Protein AF-A0A914GV43-F1 (afdb_monomer)

Organism: Globodera rostochiensis (NCBI:txid31243)

Nearest PDB structures (foldseek):
  2vkp-assembly1_A-2  TM=9.303E-01  e=1.432E-04  Homo sapiens
  2vkp-assembly1_B-2  TM=7.469E-01  e=1.626E-05  Homo sapiens
  5nlb-assembly1_A-2  TM=6.636E-01  e=3.586E-05  Homo sapiens
  8voj-assembly1_B  TM=6.246E-01  e=1.872E-03  Homo sapiens
  7mk2-assembly1_B  TM=6.500E-01  e=4.411E-03  Arabidopsis thaliana

pLDDT: mean 74.14, std 17.01, range [36.56, 91.56]

Radius of gyration: 15.66 Å; Cα contacts (8 Å, |Δi|>4): 123; chains: 1; bounding box: 35×29×48 Å

Solvent-accessible surface area (backbone atoms only — not comparable to full-atom values): 6596 Å² total; per-residue (Å²): 132,72,52,94,84,38,73,52,32,53,45,40,48,36,62,77,66,36,67,83,44,78,42,39,34,34,22,19,51,89,91,60,58,45,82,43,57,37,47,59,72,60,45,33,75,69,33,69,69,43,32,71,73,53,60,87,57,88,81,65,78,55,94,75,66,74,87,70,58,48,76,38,51,92,41,56,54,69,58,51,55,24,51,52,40,29,72,53,54,68,41,58,73,69,67,48,95,60,92,74,97,76,74,95,72,89,123

Foldseek 3Di:
DDDCPDPLNVLVVCQVVLPPFPAWAFEEADPPTDIGGDHLVLVVVQDPVSCVVCPPPPPVPPPPPDRDHHYHHPDDPQCVSCVRSCSRRVCCVSVDPDDDPDDPPPD

Sequence (107 aa):
MPKPNSSVGRIKHLLDTGNGADVYFLVGGGDEKELLPAHKTILMAASDVFEAMFPFDAQNADLSEEIKPVEVPDVEVGAFKAMLSFIYVDDVQRAERGQCNRCALCR

Structure (mmCIF, N/CA/C/O backbone):
data_AF-A0A914GV43-F1
#
_entry.id   AF-A0A914GV43-F1
#
loop_
_atom_site.group_PDB
_atom_site.id
_atom_site.type_symbol
_atom_site.label_atom_id
_atom_site.label_alt_id
_atom_site.label_comp_id
_atom_site.label_asym_id
_atom_site.label_entity_id
_atom_site.label_seq_id
_atom_site.pdbx_PDB_ins_code
_atom_site.Cartn_x
_atom_site.Cartn_y
_atom_site.Cartn_z
_atom_site.occupancy
_atom_site.B_iso_or_equiv
_atom_site.auth_seq_id
_atom_site.auth_comp_id
_atom_site.auth_asym_id
_atom_site.auth_atom_id
_atom_site.pdbx_PDB_model_num
ATOM 1 N N . MET A 1 1 ? -4.471 -9.984 -18.109 1.00 51.47 1 MET A N 1
ATOM 2 C CA . MET A 1 1 ? -4.243 -10.854 -16.931 1.00 51.47 1 MET A CA 1
ATOM 3 C C . MET A 1 1 ? -2.759 -11.197 -16.878 1.00 51.47 1 MET A C 1
ATOM 5 O O . MET A 1 1 ? -2.260 -11.709 -17.879 1.00 51.47 1 MET A O 1
ATOM 9 N N . PRO A 1 2 ? -2.033 -10.858 -15.799 1.00 53.00 2 PRO A N 1
ATOM 10 C CA . PRO A 1 2 ? -0.614 -11.188 -15.678 1.00 53.00 2 PRO A CA 1
ATOM 11 C C . PRO A 1 2 ? -0.421 -12.710 -15.645 1.00 53.00 2 PRO A C 1
ATOM 13 O O . PRO A 1 2 ? -1.232 -13.438 -15.074 1.00 53.00 2 PRO A O 1
ATOM 16 N N . LYS A 1 3 ? 0.630 -13.195 -16.312 1.00 55.91 3 LYS A N 1
ATOM 17 C CA . LYS A 1 3 ? 0.954 -14.627 -16.370 1.00 55.91 3 LYS A CA 1
ATOM 18 C C . LYS A 1 3 ? 1.362 -15.118 -14.971 1.00 55.91 3 LYS A C 1
ATOM 20 O O . LYS A 1 3 ? 2.086 -14.395 -14.288 1.00 55.91 3 LYS A O 1
ATOM 25 N N . PRO A 1 4 ? 0.975 -16.341 -14.562 1.00 56.59 4 PRO A N 1
ATOM 26 C CA . PRO A 1 4 ? 1.182 -16.857 -13.201 1.00 56.59 4 PRO A CA 1
ATOM 27 C C . PRO A 1 4 ? 2.659 -16.977 -12.774 1.00 56.59 4 PRO A C 1
ATOM 29 O O . PRO A 1 4 ? 2.948 -17.232 -11.612 1.00 56.59 4 PRO A O 1
ATOM 32 N N . ASN A 1 5 ? 3.603 -16.772 -13.694 1.00 62.72 5 ASN A N 1
ATOM 33 C CA . ASN A 1 5 ? 5.044 -16.868 -13.484 1.00 62.72 5 ASN A CA 1
ATOM 34 C C . ASN A 1 5 ? 5.831 -15.60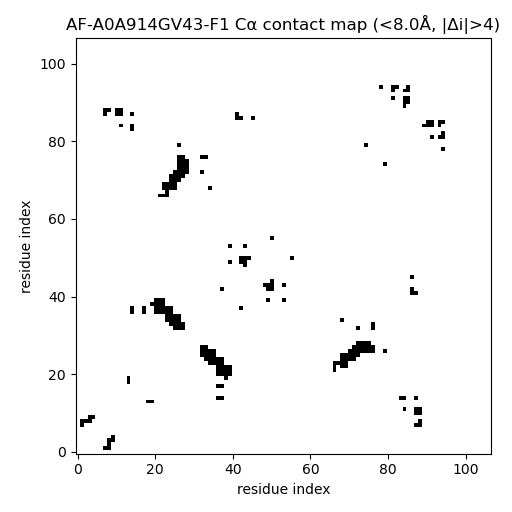5 -13.894 1.00 62.72 5 ASN A C 1
ATOM 36 O O . ASN A 1 5 ? 7.057 -15.660 -13.959 1.00 62.72 5 ASN A O 1
ATOM 40 N N . SER A 1 6 ? 5.172 -14.473 -14.178 1.00 79.94 6 SER A N 1
ATOM 41 C CA . SER A 1 6 ? 5.880 -13.206 -14.415 1.00 79.94 6 SER A CA 1
ATOM 42 C C . SER A 1 6 ? 6.210 -12.492 -13.100 1.00 79.94 6 SER A C 1
ATOM 44 O O . SER A 1 6 ? 5.485 -12.629 -12.114 1.00 79.94 6 SER A O 1
ATOM 46 N N . SER A 1 7 ? 7.280 -11.690 -13.082 1.00 77.44 7 SER A N 1
ATOM 47 C CA . SER A 1 7 ? 7.661 -10.870 -11.918 1.00 77.44 7 SER A CA 1
ATOM 48 C C . SER A 1 7 ? 6.502 -9.988 -11.441 1.00 77.44 7 SER A C 1
ATOM 50 O O . SER A 1 7 ? 6.204 -9.950 -10.253 1.00 77.44 7 SER A O 1
ATOM 52 N N . VAL A 1 8 ? 5.772 -9.390 -12.387 1.00 81.19 8 VAL A N 1
ATOM 53 C CA . VAL A 1 8 ? 4.559 -8.597 -12.134 1.00 81.19 8 VAL A CA 1
ATOM 54 C C . VAL A 1 8 ? 3.454 -9.443 -11.493 1.00 81.19 8 VAL A C 1
ATOM 56 O O . VAL A 1 8 ? 2.825 -9.008 -10.538 1.00 81.19 8 VAL A O 1
ATOM 59 N N . GLY A 1 9 ? 3.230 -10.677 -11.962 1.00 82.12 9 GLY A N 1
ATOM 60 C CA . GLY A 1 9 ? 2.241 -11.581 -11.366 1.00 82.12 9 GLY A CA 1
ATOM 61 C C . GLY A 1 9 ? 2.576 -11.957 -9.920 1.00 82.12 9 GLY A C 1
ATOM 62 O O . GLY A 1 9 ? 1.683 -12.016 -9.077 1.00 82.12 9 GLY A O 1
ATOM 63 N N . ARG A 1 10 ? 3.865 -12.145 -9.614 1.00 86.12 10 ARG A N 1
ATOM 64 C CA . ARG A 1 10 ? 4.345 -12.438 -8.255 1.00 86.12 10 ARG A CA 1
ATOM 65 C C . ARG A 1 10 ? 4.193 -11.239 -7.319 1.00 86.12 10 ARG A C 1
ATOM 67 O O . ARG A 1 10 ? 3.743 -11.423 -6.195 1.00 86.12 10 ARG A O 1
ATOM 74 N N . ILE A 1 11 ? 4.522 -10.031 -7.779 1.00 85.88 11 ILE A N 1
ATOM 75 C CA . ILE A 1 11 ? 4.351 -8.802 -6.988 1.00 85.88 11 ILE A CA 1
ATOM 76 C C . ILE A 1 11 ? 2.862 -8.520 -6.757 1.00 85.88 11 ILE A C 1
ATOM 78 O O . ILE A 1 11 ? 2.464 -8.223 -5.634 1.00 85.88 11 ILE A 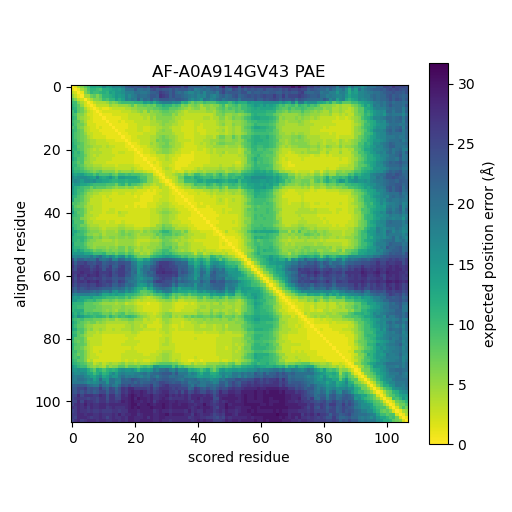O 1
ATOM 82 N N . LYS A 1 12 ? 2.012 -8.727 -7.771 1.00 86.38 12 LYS A N 1
ATOM 83 C CA . LYS A 1 12 ? 0.556 -8.634 -7.612 1.00 86.38 12 LYS A CA 1
ATOM 84 C C . LYS A 1 12 ? 0.031 -9.550 -6.511 1.00 86.38 12 LYS A C 1
ATOM 86 O O . LYS A 1 12 ? -0.779 -9.131 -5.697 1.00 86.38 12 LYS A O 1
ATOM 91 N N . HIS A 1 13 ? 0.511 -10.791 -6.479 1.00 88.19 13 HIS A N 1
ATOM 92 C CA . HIS A 1 13 ? 0.111 -11.760 -5.466 1.00 88.19 13 HIS A CA 1
ATOM 93 C C . HIS A 1 13 ? 0.449 -11.281 -4.046 1.00 88.19 13 HIS A C 1
ATOM 95 O O . HIS A 1 13 ? -0.314 -11.559 -3.125 1.00 88.19 13 HIS A O 1
ATOM 101 N N . LEU A 1 14 ? 1.547 -10.540 -3.851 1.00 89.44 14 LEU A N 1
ATOM 102 C CA . LEU A 1 14 ? 1.857 -9.930 -2.552 1.00 89.44 14 LEU A CA 1
ATOM 103 C C . LEU A 1 14 ? 0.800 -8.895 -2.154 1.00 89.44 14 LEU A C 1
ATOM 105 O O . LEU A 1 14 ? 0.351 -8.913 -1.014 1.00 89.44 14 LEU A O 1
ATOM 109 N N . LEU A 1 15 ? 0.350 -8.050 -3.088 1.00 88.25 15 LEU A N 1
ATOM 110 C CA . LEU A 1 15 ? -0.732 -7.092 -2.831 1.00 88.25 15 LEU A CA 1
ATOM 111 C C . LEU A 1 15 ? -2.070 -7.792 -2.553 1.00 88.25 15 LEU A C 1
ATOM 113 O O . LEU A 1 15 ? -2.756 -7.438 -1.602 1.00 88.25 15 LEU A O 1
ATOM 117 N N . ASP A 1 16 ? -2.428 -8.793 -3.362 1.00 87.94 16 ASP A N 1
ATOM 118 C CA . ASP A 1 16 ? -3.712 -9.498 -3.255 1.00 87.94 16 ASP A CA 1
ATOM 119 C C . ASP A 1 16 ? -3.808 -10.336 -1.963 1.00 87.94 16 ASP A C 1
ATOM 121 O O . ASP A 1 16 ? -4.890 -10.475 -1.397 1.00 87.94 16 ASP A O 1
ATOM 125 N N . THR A 1 17 ? -2.690 -10.906 -1.494 1.00 88.06 17 THR A N 1
ATOM 126 C CA . THR A 1 17 ? -2.656 -11.731 -0.269 1.00 88.06 17 THR A CA 1
ATOM 127 C C . THR A 1 17 ? -2.279 -10.960 0.991 1.00 88.06 17 THR A C 1
ATOM 129 O O . THR A 1 17 ? -2.545 -11.447 2.087 1.00 88.06 17 THR A O 1
ATOM 132 N N . GLY A 1 18 ? -1.633 -9.796 0.863 1.00 84.94 18 GLY A N 1
ATOM 133 C CA . GLY A 1 18 ? -1.095 -9.029 1.991 1.00 84.94 18 GLY A CA 1
ATOM 134 C C . GLY A 1 18 ? 0.019 -9.746 2.767 1.00 84.94 18 GLY A C 1
ATOM 135 O O . GLY A 1 18 ? 0.354 -9.341 3.878 1.00 84.94 18 GLY A O 1
ATOM 136 N N . ASN A 1 19 ? 0.577 -10.835 2.229 1.00 87.12 19 ASN A N 1
ATOM 137 C CA . ASN A 1 19 ? 1.542 -11.654 2.953 1.00 87.12 19 ASN A CA 1
ATOM 138 C C . ASN A 1 19 ? 2.898 -10.947 3.077 1.00 87.12 19 ASN A C 1
ATOM 140 O O . ASN A 1 19 ? 3.544 -10.678 2.067 1.00 87.12 19 ASN A O 1
ATOM 144 N N . GLY A 1 20 ? 3.356 -10.736 4.313 1.00 84.25 20 GLY A N 1
ATOM 145 C CA . GLY A 1 20 ? 4.588 -9.994 4.596 1.00 84.25 20 GLY A CA 1
ATOM 146 C C . GLY A 1 20 ? 4.407 -8.475 4.631 1.00 84.25 20 GLY A C 1
ATOM 147 O O . GLY A 1 20 ? 5.406 -7.761 4.576 1.00 84.25 20 GLY A O 1
ATOM 148 N N . ALA A 1 21 ? 3.166 -7.985 4.724 1.00 87.56 21 ALA A N 1
ATOM 149 C CA . ALA A 1 21 ? 2.889 -6.570 4.923 1.00 87.56 21 ALA A CA 1
ATOM 150 C C . ALA A 1 21 ? 3.493 -6.066 6.245 1.00 87.56 21 ALA A C 1
ATOM 152 O O . ALA A 1 21 ? 3.258 -6.627 7.316 1.00 87.56 21 ALA A O 1
ATOM 153 N N . ASP A 1 22 ? 4.269 -4.993 6.147 1.00 85.38 22 ASP A N 1
ATOM 154 C CA . ASP A 1 22 ? 4.991 -4.325 7.237 1.00 85.38 22 ASP A CA 1
ATOM 155 C C . ASP A 1 22 ? 4.419 -2.924 7.536 1.00 85.38 22 ASP A C 1
ATOM 157 O O . ASP A 1 22 ? 4.894 -2.222 8.433 1.00 85.38 22 ASP A O 1
ATOM 161 N N . VAL A 1 23 ? 3.384 -2.514 6.795 1.00 86.31 23 VAL A N 1
ATOM 162 C CA . VAL A 1 23 ? 2.616 -1.289 7.012 1.00 86.31 23 VAL A CA 1
ATOM 163 C C . VAL A 1 23 ? 1.139 -1.512 6.694 1.00 86.31 23 VAL A C 1
ATOM 165 O O . VAL A 1 23 ? 0.779 -2.251 5.775 1.00 86.31 23 VAL A O 1
ATOM 168 N N . TYR A 1 24 ? 0.279 -0.834 7.452 1.00 89.56 24 TYR A N 1
ATOM 169 C CA . TYR A 1 24 ? -1.162 -0.817 7.235 1.00 89.56 24 TYR A CA 1
ATOM 170 C C . TYR A 1 24 ? -1.633 0.623 7.067 1.00 89.56 24 TYR A C 1
ATOM 172 O O . TYR A 1 24 ? -1.217 1.501 7.821 1.00 89.56 24 TYR A O 1
ATOM 180 N N . PHE A 1 25 ? -2.513 0.858 6.101 1.00 89.75 25 PHE A N 1
ATOM 181 C CA . PHE A 1 25 ? -3.138 2.157 5.869 1.00 89.75 25 PHE A CA 1
ATOM 182 C C . PHE A 1 25 ? -4.602 2.093 6.268 1.00 89.75 25 PHE A C 1
ATOM 184 O O . PHE A 1 25 ? -5.333 1.251 5.759 1.00 89.75 25 PHE A O 1
ATOM 191 N N . LEU A 1 26 ? -5.036 2.974 7.162 1.00 90.38 26 LEU A N 1
ATOM 192 C CA . LEU A 1 26 ? -6.446 3.150 7.481 1.00 90.38 26 LEU A CA 1
ATOM 193 C C . LEU A 1 26 ? -7.002 4.258 6.586 1.00 90.38 26 LEU A C 1
ATOM 195 O O . LEU A 1 26 ? -6.787 5.439 6.849 1.00 90.38 26 LEU A O 1
ATOM 199 N N . VAL A 1 27 ? -7.672 3.870 5.505 1.00 91.19 27 VAL A N 1
ATOM 200 C CA . VAL A 1 27 ? -8.114 4.782 4.443 1.00 91.19 27 VAL A CA 1
ATOM 201 C C . VAL A 1 27 ? -9.614 5.014 4.534 1.00 91.19 27 VAL A C 1
ATOM 203 O O . VAL A 1 27 ? -10.359 4.066 4.768 1.00 91.19 27 VAL A O 1
ATOM 206 N N . GLY A 1 28 ? -10.052 6.249 4.300 1.00 86.75 28 GLY A N 1
ATOM 207 C CA . GLY A 1 28 ? -11.463 6.631 4.270 1.00 86.75 28 GLY A CA 1
ATOM 208 C C . GLY A 1 28 ? -11.888 7.520 5.441 1.00 86.75 28 GLY A C 1
ATOM 209 O O . GLY A 1 28 ? -11.201 7.644 6.460 1.00 86.75 28 GLY A O 1
ATOM 210 N N . GLY A 1 29 ? -13.032 8.180 5.276 1.00 83.19 29 GLY A N 1
ATOM 211 C CA . GLY A 1 29 ? -13.597 9.122 6.241 1.00 83.19 29 GLY A CA 1
ATOM 212 C C . GLY A 1 29 ? -14.826 8.562 6.960 1.00 83.19 29 GLY A C 1
ATOM 213 O O . GLY A 1 29 ? -15.579 7.768 6.402 1.00 83.19 29 GLY A O 1
ATOM 214 N N . GLY A 1 30 ? -15.059 9.008 8.198 1.00 78.19 30 GLY A N 1
ATOM 215 C CA . GLY A 1 30 ? -16.249 8.630 8.972 1.00 78.19 30 GLY A CA 1
ATOM 216 C C . GLY A 1 30 ? -16.311 7.132 9.288 1.00 78.19 30 GLY A C 1
ATOM 217 O O . GLY A 1 30 ? -15.340 6.576 9.803 1.00 78.19 30 GLY A O 1
ATOM 218 N N . ASP A 1 31 ? -17.453 6.511 8.984 1.00 76.88 31 ASP A N 1
ATOM 219 C CA . ASP A 1 31 ? -17.726 5.086 9.222 1.00 76.88 31 ASP A CA 1
ATOM 220 C C . ASP A 1 31 ? -17.205 4.171 8.093 1.00 76.88 31 ASP A C 1
ATOM 222 O O . ASP A 1 31 ? -17.152 2.953 8.253 1.00 76.88 31 ASP A O 1
ATOM 226 N N . GLU A 1 32 ? -16.779 4.739 6.959 1.00 79.19 32 GLU A N 1
ATOM 227 C CA . GLU A 1 32 ? -16.287 4.004 5.786 1.00 79.19 32 GLU A CA 1
ATOM 228 C C . GLU A 1 32 ? -14.753 3.960 5.761 1.00 79.19 32 GLU A C 1
ATOM 230 O O . GLU A 1 32 ? -14.104 4.407 4.814 1.00 79.19 32 GLU A O 1
ATOM 235 N N . LYS A 1 33 ? -14.160 3.435 6.839 1.00 87.06 33 LYS A N 1
ATOM 236 C CA . LYS A 1 33 ? -12.712 3.222 6.940 1.00 87.06 33 LYS A CA 1
ATOM 237 C C . LYS A 1 33 ? -12.344 1.779 6.621 1.00 87.06 33 LYS A C 1
ATOM 239 O O . LYS A 1 33 ? -12.933 0.850 7.169 1.00 87.06 33 LYS A O 1
ATOM 244 N N . GLU A 1 34 ? -11.323 1.586 5.794 1.00 90.69 34 GLU A N 1
ATOM 245 C CA . GLU A 1 34 ? -10.776 0.266 5.483 1.00 90.69 34 GLU A CA 1
ATOM 246 C C . GLU A 1 34 ? -9.281 0.206 5.799 1.00 90.69 34 GLU A C 1
ATOM 248 O O . GLU A 1 34 ? -8.518 1.108 5.451 1.00 90.69 34 GLU A O 1
ATOM 253 N N . LEU A 1 35 ? -8.865 -0.877 6.459 1.00 89.81 35 LEU A N 1
ATOM 254 C CA . LEU A 1 35 ? -7.462 -1.156 6.732 1.00 89.81 35 LEU A CA 1
ATOM 255 C C . LEU A 1 35 ? -6.853 -1.930 5.557 1.00 89.81 35 LEU A C 1
ATOM 257 O O . LEU A 1 35 ? -7.267 -3.050 5.263 1.00 89.81 35 LEU A O 1
ATOM 261 N N . LEU A 1 36 ? -5.854 -1.343 4.905 1.00 90.38 36 LEU A N 1
ATOM 262 C CA . LEU A 1 36 ? -5.209 -1.893 3.718 1.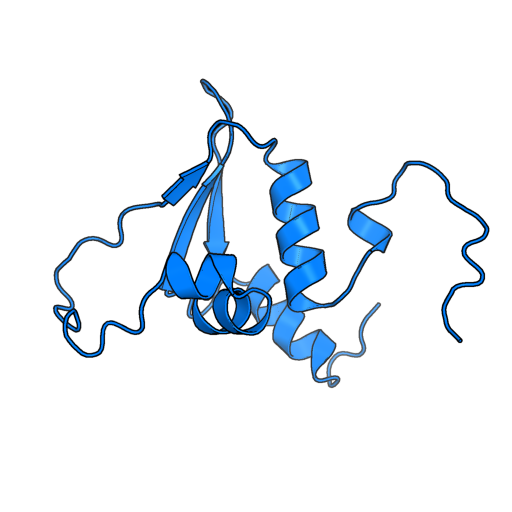00 90.38 36 LEU A CA 1
ATOM 263 C C . LEU A 1 36 ? -3.757 -2.287 4.021 1.00 90.38 36 LEU A C 1
ATOM 265 O O . LEU A 1 36 ? -2.967 -1.417 4.398 1.00 90.38 36 LEU A O 1
ATOM 269 N N . PRO A 1 37 ? -3.380 -3.569 3.854 1.00 91.56 37 PRO A N 1
ATOM 270 C CA . PRO A 1 37 ? -2.002 -4.012 4.028 1.00 91.56 37 PRO A CA 1
ATOM 271 C C . PRO A 1 37 ? -1.133 -3.591 2.836 1.00 91.56 37 PRO A C 1
ATOM 273 O O . PRO A 1 37 ? -1.557 -3.665 1.681 1.00 91.56 37 PRO A O 1
ATOM 276 N N . ALA A 1 38 ? 0.105 -3.184 3.106 1.00 90.81 38 ALA A N 1
ATOM 277 C CA . ALA A 1 38 ? 1.091 -2.855 2.085 1.00 90.81 38 ALA A CA 1
ATOM 278 C C . ALA A 1 38 ? 2.526 -3.132 2.572 1.00 90.81 38 ALA A C 1
ATOM 280 O O . ALA A 1 38 ? 2.756 -3.522 3.714 1.00 90.81 38 ALA A O 1
ATOM 281 N N . HIS A 1 39 ? 3.488 -2.953 1.665 1.00 90.62 39 HIS A N 1
ATOM 282 C CA . HIS A 1 39 ? 4.904 -3.240 1.872 1.00 90.62 39 HIS A CA 1
ATOM 283 C C . HIS A 1 39 ? 5.720 -1.950 1.714 1.00 90.62 39 HIS A C 1
ATOM 285 O O . HIS A 1 39 ? 5.776 -1.391 0.612 1.00 90.62 39 HIS A O 1
ATOM 291 N N . LYS A 1 40 ? 6.378 -1.489 2.784 1.00 87.50 40 LYS A N 1
ATOM 292 C CA . LYS A 1 40 ? 7.213 -0.278 2.815 1.00 87.50 40 LYS A CA 1
ATOM 293 C C . LYS A 1 40 ? 8.274 -0.332 1.731 1.00 87.50 40 LYS A C 1
ATOM 295 O O . LYS A 1 40 ? 8.436 0.628 0.996 1.00 87.50 40 LYS A O 1
ATOM 300 N N . THR A 1 41 ? 8.942 -1.474 1.571 1.00 87.12 41 THR A N 1
ATOM 301 C CA . THR A 1 41 ? 9.988 -1.671 0.548 1.00 87.12 41 THR A CA 1
ATOM 302 C C . THR A 1 41 ? 9.516 -1.350 -0.870 1.00 87.12 41 THR A C 1
ATOM 304 O O . THR A 1 41 ? 10.241 -0.704 -1.621 1.00 87.12 41 THR A O 1
ATOM 307 N N . ILE A 1 42 ? 8.294 -1.750 -1.227 1.00 88.25 42 ILE A N 1
ATOM 308 C CA . ILE A 1 42 ? 7.710 -1.479 -2.546 1.00 88.25 42 ILE A CA 1
ATOM 309 C C . ILE A 1 42 ? 7.300 -0.006 -2.657 1.00 88.25 42 ILE A C 1
ATOM 311 O O . ILE A 1 42 ? 7.546 0.619 -3.683 1.00 88.25 42 ILE A O 1
ATOM 315 N N . LEU A 1 43 ? 6.713 0.562 -1.599 1.00 88.31 43 LEU A N 1
ATOM 316 C CA . LEU A 1 43 ? 6.283 1.964 -1.576 1.00 88.31 43 LEU A CA 1
ATOM 317 C C . LEU A 1 43 ? 7.464 2.938 -1.665 1.00 88.31 43 LEU A C 1
ATOM 319 O O . LEU A 1 43 ? 7.430 3.848 -2.488 1.00 88.31 43 LEU A O 1
ATOM 323 N N . MET A 1 44 ? 8.521 2.712 -0.880 1.00 86.94 44 MET A N 1
ATOM 324 C CA . MET A 1 44 ? 9.755 3.505 -0.914 1.00 86.94 44 MET A CA 1
ATOM 325 C C . MET A 1 44 ? 10.434 3.427 -2.284 1.00 86.94 44 MET A C 1
ATOM 327 O O . MET A 1 44 ? 10.854 4.442 -2.823 1.00 86.94 44 MET A O 1
ATOM 331 N N . ALA A 1 45 ? 10.494 2.234 -2.890 1.00 86.25 45 ALA A N 1
ATOM 332 C CA . ALA A 1 45 ? 11.067 2.068 -4.226 1.00 86.25 45 ALA A CA 1
ATOM 333 C C . ALA A 1 45 ? 10.253 2.779 -5.324 1.00 86.25 45 ALA A C 1
ATOM 335 O O . ALA A 1 45 ? 10.798 3.093 -6.381 1.00 86.25 45 ALA A O 1
ATOM 336 N N . ALA A 1 46 ? 8.958 3.010 -5.092 1.00 85.25 46 ALA A N 1
ATOM 337 C CA . ALA A 1 46 ? 8.067 3.661 -6.044 1.00 85.25 46 ALA A CA 1
ATOM 338 C C . ALA A 1 46 ? 8.033 5.192 -5.912 1.00 85.25 46 ALA A C 1
ATOM 340 O O . ALA A 1 46 ? 7.727 5.866 -6.895 1.00 85.25 46 ALA A O 1
ATOM 341 N N . SER A 1 47 ? 8.317 5.752 -4.730 1.00 82.81 47 SER A N 1
ATOM 342 C CA . SER A 1 47 ? 8.351 7.202 -4.519 1.00 82.81 47 SER A CA 1
ATOM 343 C C . SER A 1 47 ? 9.236 7.608 -3.341 1.00 82.81 47 SER A C 1
ATOM 345 O O . SER A 1 47 ? 9.124 7.089 -2.231 1.00 82.81 47 SER A O 1
ATOM 347 N N . ASP A 1 48 ? 10.026 8.647 -3.588 1.00 80.94 48 ASP A N 1
ATOM 348 C CA . ASP A 1 48 ? 10.787 9.435 -2.616 1.00 80.94 48 ASP A CA 1
ATOM 349 C C . ASP A 1 48 ? 9.928 10.018 -1.479 1.00 80.94 48 ASP A C 1
ATOM 351 O O . ASP A 1 48 ? 10.387 10.137 -0.345 1.00 80.94 48 ASP A O 1
ATOM 355 N N . VAL A 1 49 ? 8.655 10.327 -1.738 1.00 82.44 49 VAL A N 1
ATOM 356 C CA . VAL A 1 49 ? 7.711 10.765 -0.699 1.00 82.44 49 VAL A CA 1
ATOM 357 C C . VAL A 1 49 ? 7.464 9.651 0.319 1.00 82.44 49 VAL A C 1
ATOM 359 O O . VAL A 1 49 ? 7.454 9.906 1.523 1.00 82.44 49 VAL A O 1
ATOM 362 N N . PHE A 1 50 ? 7.309 8.404 -0.141 1.00 80.56 50 PHE A N 1
ATOM 363 C CA . PHE A 1 50 ? 7.175 7.258 0.760 1.00 80.56 50 PHE A CA 1
ATOM 364 C C . PHE A 1 50 ? 8.498 6.904 1.439 1.00 80.56 50 PHE A C 1
ATOM 366 O O . PHE A 1 50 ? 8.478 6.457 2.580 1.00 80.56 50 PHE A O 1
ATOM 373 N N . GLU A 1 51 ? 9.637 7.140 0.791 1.00 78.69 51 GLU A N 1
ATOM 374 C CA . GLU A 1 51 ? 10.956 7.010 1.424 1.00 78.69 51 GLU A CA 1
ATOM 375 C C . GLU A 1 51 ? 11.138 8.003 2.582 1.00 78.69 51 GLU A C 1
ATOM 377 O O . GLU A 1 51 ? 11.582 7.620 3.662 1.00 78.69 51 GLU A O 1
ATOM 382 N N . ALA A 1 52 ? 10.707 9.256 2.412 1.00 81.00 52 ALA A N 1
ATOM 383 C CA . ALA A 1 52 ? 10.716 10.247 3.488 1.00 81.00 52 ALA A CA 1
ATOM 384 C C . ALA A 1 52 ? 9.713 9.918 4.611 1.00 81.00 52 ALA A C 1
ATOM 386 O O . ALA A 1 52 ? 9.940 10.274 5.767 1.00 81.00 52 ALA A O 1
ATOM 387 N N . MET A 1 53 ? 8.606 9.247 4.274 1.00 75.69 53 MET A N 1
ATOM 388 C CA . MET A 1 53 ? 7.580 8.815 5.227 1.00 75.69 53 MET A CA 1
ATOM 389 C C . MET A 1 53 ? 7.994 7.573 6.028 1.00 75.69 53 MET A C 1
ATOM 391 O O . MET A 1 53 ? 7.609 7.432 7.188 1.00 75.69 53 MET A O 1
ATOM 395 N N . PHE A 1 54 ? 8.769 6.679 5.415 1.00 74.50 54 PHE A N 1
ATOM 396 C CA . PHE A 1 54 ? 9.296 5.460 6.019 1.00 74.50 54 PHE A CA 1
ATOM 397 C C . PHE A 1 54 ? 10.826 5.506 6.017 1.00 74.50 54 PHE A C 1
ATOM 399 O O . PHE A 1 54 ? 11.446 4.725 5.294 1.00 74.50 54 PHE A O 1
ATOM 406 N N . PRO A 1 55 ? 11.462 6.396 6.804 1.00 63.81 55 PRO A N 1
ATOM 407 C CA . PRO A 1 55 ? 12.911 6.366 6.923 1.00 63.81 55 PRO A CA 1
ATOM 408 C C . PRO A 1 55 ? 13.346 4.944 7.292 1.00 63.81 55 PRO A C 1
ATOM 410 O O . PRO A 1 55 ? 12.663 4.253 8.052 1.00 63.81 55 PRO A O 1
ATOM 413 N N . PHE A 1 56 ? 14.442 4.476 6.687 1.00 57.38 56 PHE A N 1
ATOM 414 C CA . PHE A 1 56 ? 15.003 3.150 6.939 1.00 57.38 56 PHE A CA 1
ATOM 415 C C . PHE A 1 56 ? 15.433 3.068 8.408 1.00 57.38 56 PHE A C 1
ATOM 417 O O . PHE A 1 56 ? 16.583 3.332 8.761 1.00 57.38 56 PHE A O 1
ATOM 424 N N . ASP A 1 57 ? 14.490 2.738 9.283 1.00 52.69 57 ASP A N 1
ATOM 425 C CA . ASP A 1 57 ? 14.701 2.645 10.713 1.00 52.69 57 ASP A CA 1
ATOM 426 C C . ASP A 1 57 ? 15.409 1.328 11.024 1.00 52.69 57 ASP A C 1
ATOM 428 O O . ASP A 1 57 ? 14.876 0.421 11.657 1.00 52.69 57 ASP A O 1
ATOM 432 N N . ALA A 1 58 ? 16.686 1.253 10.649 1.00 50.09 58 ALA A N 1
ATOM 433 C CA . ALA A 1 58 ? 17.626 0.290 11.213 1.00 50.09 58 ALA A CA 1
ATOM 434 C C . ALA A 1 58 ? 17.743 0.419 12.752 1.00 50.09 58 ALA A C 1
ATOM 436 O O . ALA A 1 58 ? 18.416 -0.392 13.383 1.00 50.09 58 ALA A O 1
ATOM 437 N N . GLN A 1 59 ? 17.109 1.435 13.352 1.00 44.75 59 GLN A N 1
ATOM 438 C CA . GLN A 1 59 ? 17.111 1.733 14.783 1.00 44.75 59 GLN A CA 1
ATOM 439 C C . GLN A 1 59 ? 15.786 1.407 15.497 1.00 44.75 59 GLN A C 1
ATOM 441 O O . GLN A 1 59 ? 15.810 1.284 16.715 1.00 44.75 59 GLN A O 1
ATOM 446 N N . ASN A 1 60 ? 14.676 1.172 14.780 1.00 47.22 60 ASN A N 1
ATOM 447 C CA . ASN A 1 60 ? 13.376 0.818 15.380 1.00 47.22 60 ASN A CA 1
ATOM 448 C C . ASN A 1 60 ? 13.010 -0.651 15.122 1.00 47.22 60 ASN A C 1
ATOM 450 O O . ASN A 1 60 ? 11.847 -1.004 14.949 1.00 47.22 60 ASN A O 1
ATOM 454 N N . ALA A 1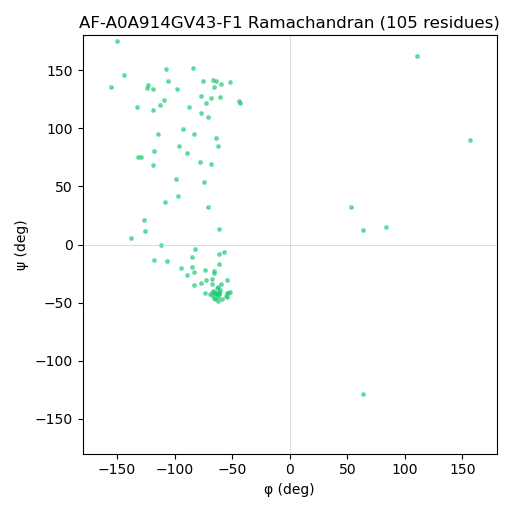 61 ? 14.013 -1.533 15.145 1.00 46.88 61 ALA A N 1
ATOM 455 C CA . ALA A 1 61 ? 13.832 -2.982 15.258 1.00 46.88 61 ALA A CA 1
ATOM 456 C C . ALA A 1 61 ? 13.345 -3.393 16.664 1.00 46.88 61 ALA A C 1
ATOM 458 O O . ALA A 1 61 ? 13.692 -4.465 17.163 1.00 46.88 61 ALA A O 1
ATOM 459 N N . ASP A 1 62 ? 12.564 -2.535 17.319 1.00 45.72 62 ASP A N 1
ATOM 460 C CA . ASP A 1 62 ? 11.842 -2.900 18.517 1.00 45.72 62 ASP A CA 1
ATOM 461 C C . ASP A 1 62 ? 10.552 -3.575 18.046 1.00 45.72 62 ASP A C 1
ATOM 463 O O . ASP A 1 62 ? 9.565 -2.937 17.686 1.00 45.72 62 ASP A O 1
ATOM 467 N N . LEU A 1 63 ? 10.595 -4.908 17.980 1.00 50.25 63 LEU A N 1
ATOM 468 C CA . LEU A 1 63 ? 9.513 -5.815 17.561 1.00 50.25 63 LEU A CA 1
ATOM 469 C C . LEU A 1 63 ? 8.254 -5.732 18.461 1.00 50.25 63 LEU A C 1
ATOM 471 O O . LEU A 1 63 ? 7.406 -6.624 18.429 1.00 50.25 63 LEU A O 1
ATOM 475 N N . SER A 1 64 ? 8.172 -4.701 19.302 1.00 48.25 64 SER A N 1
ATOM 476 C CA . SER A 1 64 ? 7.171 -4.451 20.333 1.00 48.25 64 SER A CA 1
ATOM 477 C C . SER A 1 64 ? 6.366 -3.165 20.106 1.00 48.25 64 SER A C 1
ATOM 479 O O . SER A 1 64 ? 5.313 -3.005 20.724 1.00 48.25 64 SER A O 1
ATOM 481 N N . GLU A 1 65 ? 6.800 -2.278 19.202 1.00 52.97 65 GLU A N 1
ATOM 482 C CA . GLU A 1 65 ? 6.008 -1.121 18.787 1.00 52.97 65 GLU A CA 1
ATOM 483 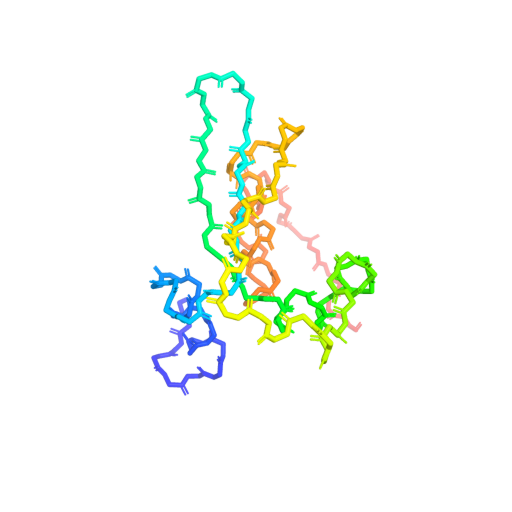C C . GLU A 1 65 ? 4.833 -1.635 17.946 1.00 52.97 65 GLU A C 1
ATOM 485 O O . GLU A 1 65 ? 5.010 -2.149 16.838 1.00 52.97 65 GLU A O 1
ATOM 490 N N . GLU A 1 66 ? 3.620 -1.548 18.499 1.00 56.75 66 GLU A N 1
ATOM 491 C CA . GLU A 1 66 ? 2.380 -1.803 17.768 1.00 56.75 66 GLU A CA 1
ATOM 492 C C . GLU A 1 66 ? 2.470 -1.131 16.393 1.00 56.75 66 GLU A C 1
ATOM 494 O O . GLU A 1 66 ? 2.690 0.079 16.313 1.00 56.75 66 GLU A O 1
ATOM 499 N N . ILE A 1 67 ? 2.329 -1.904 15.307 1.00 64.81 67 ILE A N 1
ATOM 500 C CA . ILE A 1 67 ? 2.321 -1.354 13.948 1.00 64.81 67 ILE A CA 1
ATOM 501 C C . ILE A 1 67 ? 1.090 -0.453 13.840 1.00 64.81 67 ILE A C 1
ATOM 503 O O . ILE A 1 67 ? -0.013 -0.912 13.539 1.00 64.81 67 ILE A O 1
ATOM 507 N N . LYS A 1 68 ? 1.268 0.834 14.144 1.00 74.62 68 LYS A N 1
ATOM 508 C CA . LYS A 1 68 ? 0.193 1.818 14.103 1.00 74.62 68 LYS A CA 1
ATOM 509 C C . LYS A 1 68 ? -0.207 2.029 12.646 1.00 74.62 68 LYS A C 1
ATOM 511 O O . LYS A 1 68 ? 0.662 2.323 11.820 1.00 74.62 68 LYS A O 1
ATOM 516 N N . PRO A 1 69 ? -1.499 1.879 12.313 1.00 81.44 69 PRO A N 1
ATOM 517 C CA . PRO A 1 69 ? -1.978 2.178 10.978 1.00 81.44 69 PRO A CA 1
ATOM 518 C C . PRO A 1 69 ? -1.708 3.638 10.617 1.00 81.44 69 PRO A C 1
ATOM 520 O O . PRO A 1 69 ? -1.928 4.541 11.422 1.00 81.44 69 PRO A O 1
ATOM 523 N N . VAL A 1 70 ? -1.267 3.867 9.387 1.00 84.94 70 VAL A N 1
ATOM 524 C CA . VAL A 1 70 ? -1.163 5.205 8.811 1.00 84.94 70 VAL A CA 1
ATOM 525 C C . VAL A 1 70 ? -2.564 5.652 8.407 1.00 84.94 70 VAL A C 1
ATOM 527 O O . VAL A 1 70 ? -3.160 5.067 7.502 1.00 84.94 70 VAL A O 1
ATOM 530 N N . GLU A 1 71 ? -3.107 6.668 9.073 1.00 86.69 71 GLU A N 1
ATOM 531 C CA . GLU A 1 71 ? -4.428 7.200 8.737 1.00 86.69 71 GLU A CA 1
ATOM 532 C C . GLU A 1 71 ? -4.369 8.090 7.493 1.00 86.69 71 GLU A C 1
ATOM 534 O O . GLU A 1 71 ? -3.589 9.039 7.423 1.00 86.69 71 GLU A O 1
ATOM 539 N N . VAL A 1 72 ? -5.226 7.793 6.517 1.00 86.00 72 VAL A N 1
ATOM 540 C CA . VAL A 1 72 ? -5.391 8.570 5.284 1.00 86.00 72 VAL A CA 1
ATOM 541 C C . VAL A 1 72 ? -6.884 8.870 5.099 1.00 86.00 72 VAL A C 1
ATOM 543 O O . VAL A 1 72 ? -7.561 8.218 4.298 1.00 86.00 72 VAL A O 1
ATOM 546 N N . PRO A 1 73 ? -7.439 9.822 5.873 1.00 84.81 73 PRO A N 1
ATOM 547 C CA . PRO A 1 73 ? -8.869 10.124 5.841 1.00 84.81 73 PRO A CA 1
ATOM 548 C C . PRO A 1 73 ? -9.305 10.878 4.576 1.00 84.81 73 PRO A C 1
ATOM 550 O O . PRO A 1 73 ? -10.475 10.820 4.208 1.00 84.81 73 PRO A O 1
ATOM 553 N N . ASP A 1 74 ? -8.374 11.557 3.900 1.00 83.56 74 ASP A N 1
ATOM 554 C CA . ASP A 1 74 ? -8.659 12.443 2.762 1.00 83.56 74 ASP A CA 1
ATOM 555 C C . ASP A 1 74 ? -8.805 11.705 1.420 1.00 83.56 74 ASP A C 1
ATOM 557 O O . ASP A 1 74 ? -9.086 12.325 0.393 1.00 83.56 74 ASP A O 1
ATOM 561 N N . VAL A 1 75 ? -8.592 10.385 1.402 1.00 85.69 75 VAL A N 1
ATOM 562 C CA . VAL A 1 75 ? -8.589 9.580 0.176 1.00 85.69 75 VAL A CA 1
ATOM 563 C C . VAL A 1 75 ? -9.691 8.530 0.231 1.00 85.69 75 VAL A C 1
ATOM 565 O O . VAL A 1 75 ? -9.851 7.818 1.219 1.00 85.69 75 VAL A O 1
ATOM 568 N N . GLU A 1 76 ? -10.440 8.403 -0.865 1.00 87.50 76 GLU A N 1
ATOM 569 C CA . GLU A 1 76 ? -11.412 7.328 -1.036 1.00 87.50 76 GLU A CA 1
ATOM 570 C C . GLU A 1 76 ? -10.697 5.970 -1.107 1.00 87.50 76 GLU A C 1
ATOM 572 O O . GLU A 1 76 ? -9.718 5.795 -1.840 1.00 87.50 76 GLU A O 1
ATOM 577 N N . VAL A 1 77 ? -11.229 4.970 -0.406 1.00 86.50 77 VAL A N 1
ATOM 578 C CA . VAL A 1 77 ? -10.682 3.605 -0.374 1.00 86.50 77 VAL A CA 1
ATOM 579 C C . VAL A 1 77 ? -10.456 3.037 -1.782 1.00 86.50 77 VAL A C 1
ATOM 581 O O . VAL A 1 77 ? -9.429 2.407 -2.049 1.00 86.50 77 VAL A O 1
ATOM 584 N N . GLY A 1 78 ? -11.389 3.284 -2.710 1.00 87.06 78 GLY A N 1
ATOM 585 C CA . GLY A 1 78 ? -11.278 2.851 -4.104 1.00 87.06 78 GLY A CA 1
ATOM 586 C C . GLY A 1 78 ? -10.081 3.472 -4.828 1.00 87.06 78 GLY A C 1
ATOM 587 O O . GLY A 1 78 ? -9.311 2.755 -5.474 1.00 87.06 78 GLY A O 1
ATOM 588 N N . ALA A 1 79 ? -9.882 4.781 -4.661 1.00 87.94 79 ALA A N 1
ATOM 589 C CA . ALA A 1 79 ? -8.761 5.510 -5.244 1.00 87.94 79 ALA A CA 1
ATOM 590 C C . ALA A 1 79 ? -7.417 5.033 -4.671 1.00 87.94 79 ALA A C 1
ATOM 592 O O . ALA A 1 79 ? -6.471 4.800 -5.424 1.00 87.94 79 ALA A O 1
ATOM 593 N N . PHE A 1 80 ? -7.341 4.785 -3.360 1.00 89.44 80 PHE A N 1
ATOM 594 C CA . PHE A 1 80 ? -6.117 4.280 -2.736 1.00 89.44 80 PHE A CA 1
ATOM 595 C C . PHE A 1 80 ? -5.771 2.854 -3.193 1.00 89.44 80 PHE A C 1
ATOM 597 O O . PHE A 1 80 ? -4.617 2.559 -3.501 1.00 89.44 80 PHE A O 1
ATOM 604 N N . LYS A 1 81 ? -6.765 1.966 -3.337 1.00 88.31 81 LYS A N 1
ATOM 605 C CA . LYS A 1 81 ? -6.568 0.622 -3.916 1.00 88.31 81 LYS A CA 1
ATOM 606 C C . LYS A 1 81 ? -6.085 0.677 -5.368 1.00 88.31 81 LYS A C 1
ATOM 608 O O . LYS A 1 81 ? -5.286 -0.171 -5.782 1.00 88.31 81 LYS A O 1
ATOM 613 N N . ALA A 1 82 ? -6.565 1.648 -6.145 1.00 87.88 82 ALA A N 1
ATOM 614 C CA . ALA A 1 82 ? -6.087 1.883 -7.504 1.00 87.88 82 ALA A CA 1
ATOM 615 C C . ALA A 1 82 ? -4.630 2.374 -7.503 1.00 87.88 82 ALA A C 1
ATOM 617 O O . ALA A 1 82 ? -3.819 1.825 -8.246 1.00 87.88 82 ALA A O 1
ATOM 618 N N . MET A 1 83 ? -4.274 3.304 -6.610 1.00 89.19 83 MET A N 1
ATOM 619 C CA . MET A 1 83 ? -2.895 3.767 -6.419 1.00 89.19 83 MET A CA 1
ATOM 620 C C . MET A 1 83 ? -1.951 2.621 -6.027 1.00 89.19 83 MET A C 1
ATOM 622 O O . MET A 1 83 ? -0.901 2.457 -6.643 1.00 89.19 83 MET A O 1
ATOM 626 N N . LEU A 1 84 ? -2.333 1.772 -5.065 1.00 88.94 84 LEU A N 1
ATOM 627 C CA . LEU A 1 84 ? -1.547 0.586 -4.705 1.00 88.94 84 LEU A CA 1
ATOM 628 C C . LEU 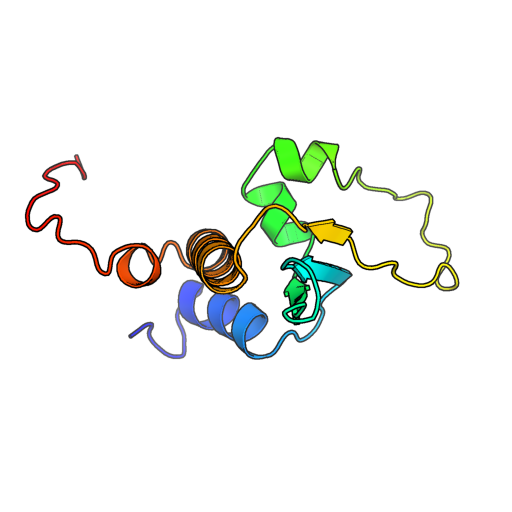A 1 84 ? -1.405 -0.379 -5.890 1.00 88.94 84 LEU A C 1
ATOM 630 O O . LEU A 1 84 ? -0.321 -0.893 -6.141 1.00 88.94 84 LEU A O 1
ATOM 634 N N . SER A 1 85 ? -2.471 -0.604 -6.661 1.00 87.88 85 SER A N 1
ATOM 635 C CA . SER A 1 85 ? -2.391 -1.452 -7.859 1.00 87.88 85 SER A CA 1
ATOM 636 C C . SER A 1 85 ? -1.417 -0.875 -8.892 1.00 87.88 85 SER A C 1
ATOM 638 O O . SER A 1 85 ? -0.627 -1.618 -9.468 1.00 87.88 85 SER A O 1
ATOM 640 N N . PHE A 1 86 ? -1.430 0.443 -9.092 1.00 86.69 86 PHE A N 1
ATOM 641 C CA . PHE A 1 86 ? -0.492 1.130 -9.974 1.00 86.69 86 PHE A CA 1
ATOM 642 C C . PHE A 1 86 ? 0.958 0.965 -9.494 1.00 86.69 86 PHE A C 1
ATOM 644 O O . PHE A 1 86 ? 1.803 0.521 -10.262 1.00 86.69 86 PHE A O 1
ATOM 651 N N . ILE A 1 87 ? 1.231 1.193 -8.207 1.00 88.25 87 ILE A N 1
ATOM 652 C CA . ILE A 1 87 ? 2.578 1.041 -7.633 1.00 88.25 87 ILE A CA 1
ATOM 653 C C . ILE A 1 87 ? 3.113 -0.397 -7.777 1.00 88.25 87 ILE A C 1
ATOM 655 O O . ILE A 1 87 ? 4.293 -0.598 -8.051 1.00 88.25 87 ILE A O 1
ATOM 659 N N . TYR A 1 88 ? 2.264 -1.415 -7.608 1.00 87.44 88 TYR A N 1
ATOM 660 C CA . TYR A 1 88 ? 2.714 -2.813 -7.588 1.00 87.44 88 TYR A CA 1
ATOM 661 C C . TYR A 1 88 ? 2.876 -3.432 -8.975 1.00 87.44 88 TYR A C 1
ATOM 663 O O . TYR A 1 88 ? 3.715 -4.315 -9.162 1.00 87.44 88 TYR A O 1
ATOM 671 N N . VAL A 1 89 ? 2.029 -3.057 -9.933 1.00 85.44 89 VAL A N 1
ATOM 672 C CA . VAL A 1 89 ? 1.958 -3.750 -11.228 1.00 85.44 89 VAL A CA 1
ATOM 673 C C . VAL A 1 89 ? 1.835 -2.828 -12.438 1.00 85.44 89 VAL A C 1
ATOM 675 O O . VAL A 1 89 ? 1.674 -3.345 -13.542 1.00 85.44 89 VAL A O 1
ATOM 678 N N . ASP A 1 90 ? 1.908 -1.507 -12.247 1.00 76.25 90 ASP A N 1
ATOM 679 C CA . ASP 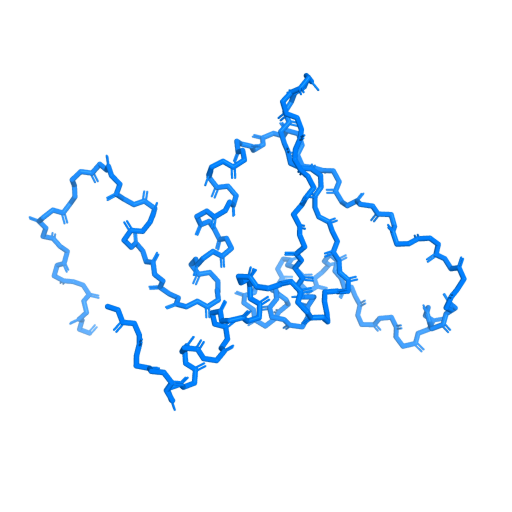A 1 90 ? 1.704 -0.491 -13.294 1.00 76.25 90 ASP A CA 1
ATOM 680 C C . ASP A 1 90 ? 0.359 -0.683 -14.034 1.00 76.25 90 ASP A C 1
ATOM 682 O O . ASP A 1 90 ? 0.209 -0.476 -15.238 1.00 76.25 90 ASP A O 1
ATOM 686 N N . ASP A 1 91 ? -0.654 -1.176 -13.307 1.00 64.50 91 ASP A N 1
ATOM 687 C CA . ASP A 1 91 ? -1.968 -1.491 -13.870 1.00 64.50 91 ASP A CA 1
ATOM 688 C C . ASP A 1 91 ? -2.882 -0.262 -13.814 1.00 64.50 91 ASP A C 1
ATOM 690 O O . ASP A 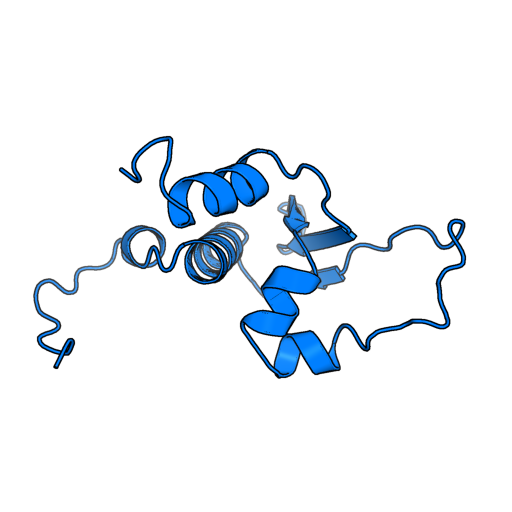1 91 ? -3.766 -0.136 -12.963 1.00 64.50 91 ASP A O 1
ATOM 694 N N . VAL A 1 92 ? -2.669 0.651 -14.765 1.00 55.44 92 VAL A N 1
ATOM 695 C CA . VAL A 1 92 ? -3.488 1.862 -14.973 1.00 55.44 92 VAL A CA 1
ATOM 696 C C . VAL A 1 92 ? -4.952 1.519 -15.311 1.00 55.44 92 VAL A C 1
ATOM 698 O O . VAL A 1 92 ? -5.847 2.345 -15.140 1.00 55.44 92 VAL A O 1
ATOM 701 N N . GLN A 1 93 ? -5.258 0.275 -15.708 1.00 52.84 93 GLN A N 1
ATOM 702 C CA . GLN A 1 93 ? -6.620 -0.131 -16.088 1.00 52.84 93 GLN A CA 1
ATOM 703 C C . GLN A 1 93 ? -7.610 -0.087 -14.913 1.00 52.84 93 GLN A C 1
ATOM 705 O O . GLN A 1 93 ? -8.818 -0.001 -15.137 1.00 52.84 93 GLN A O 1
ATOM 710 N N . ARG A 1 94 ? -7.132 -0.157 -13.660 1.00 49.00 94 ARG A N 1
ATOM 711 C CA . ARG A 1 94 ? -7.992 -0.015 -12.468 1.00 49.00 94 ARG A CA 1
ATOM 712 C C . ARG A 1 94 ? -8.217 1.439 -12.053 1.00 49.00 94 ARG A C 1
ATOM 714 O O . ARG A 1 94 ? -9.186 1.687 -11.343 1.00 49.00 94 ARG A O 1
ATOM 721 N N . ALA A 1 95 ? -7.364 2.365 -12.493 1.00 46.47 95 ALA A N 1
ATOM 722 C CA . ALA A 1 95 ? -7.509 3.798 -12.236 1.00 46.47 95 ALA A CA 1
ATOM 723 C C . ALA A 1 95 ? -8.468 4.473 -13.233 1.00 46.47 95 ALA A C 1
ATOM 725 O O . ALA A 1 95 ? -9.087 5.482 -12.909 1.00 46.47 95 ALA A O 1
ATOM 726 N N . GLU A 1 96 ? -8.662 3.886 -14.418 1.00 45.78 96 GLU A N 1
ATOM 727 C CA . GLU A 1 96 ? -9.456 4.491 -15.488 1.00 45.78 96 GLU A CA 1
ATOM 728 C C . GLU A 1 96 ? -10.688 3.652 -15.861 1.00 45.78 96 GLU A C 1
ATOM 730 O O . GLU A 1 96 ? -10.742 2.971 -16.885 1.00 45.78 96 GLU A O 1
ATOM 735 N N . ARG A 1 97 ? -11.756 3.779 -15.064 1.00 44.97 97 ARG A N 1
ATOM 736 C CA . ARG A 1 97 ? -13.131 3.690 -15.598 1.00 44.97 97 ARG A CA 1
ATOM 737 C C . ARG A 1 97 ? -13.721 5.077 -15.872 1.00 44.97 97 ARG A C 1
ATOM 739 O O . ARG A 1 97 ? -14.900 5.321 -15.642 1.00 44.97 97 ARG A O 1
ATOM 746 N N . GLY A 1 98 ? -12.894 5.954 -16.435 1.00 46.53 98 GLY A N 1
ATOM 747 C CA . GLY A 1 98 ? -13.299 7.108 -17.232 1.00 46.53 98 GLY A CA 1
ATOM 748 C C . GLY A 1 98 ? -12.444 7.110 -18.496 1.00 46.53 98 GLY A C 1
ATOM 749 O O . GLY A 1 98 ? -11.225 7.112 -18.398 1.00 46.53 98 GLY A O 1
ATOM 750 N N . GLN A 1 99 ? -13.072 6.996 -19.667 1.00 54.41 99 GLN A N 1
ATOM 751 C CA . GLN A 1 99 ? -12.422 6.808 -20.967 1.00 54.41 99 GLN A CA 1
ATOM 752 C C . GLN A 1 99 ? -11.194 7.710 -21.221 1.00 54.41 99 GLN A C 1
ATOM 754 O O . GLN A 1 99 ? -11.343 8.921 -21.358 1.00 54.41 99 GLN A O 1
ATOM 759 N N . CYS A 1 100 ? -10.037 7.108 -21.516 1.00 43.31 100 CYS A N 1
ATOM 760 C CA . CYS A 1 100 ? -9.090 7.680 -22.476 1.00 43.31 100 CYS A CA 1
ATOM 761 C C . CYS A 1 100 ? -8.618 6.627 -23.489 1.00 43.31 100 CYS A C 1
ATOM 763 O O . CYS A 1 100 ? -7.501 6.114 -23.497 1.00 43.31 100 CYS A O 1
ATOM 765 N N . ASN A 1 101 ? -9.507 6.309 -24.420 1.00 46.88 101 ASN A N 1
ATOM 766 C CA . ASN A 1 101 ? -9.206 5.649 -25.682 1.00 46.88 101 ASN A CA 1
ATOM 767 C C . ASN A 1 101 ? -8.401 6.580 -26.612 1.00 46.88 101 ASN A C 1
ATOM 769 O O . ASN A 1 101 ? -8.926 7.025 -27.628 1.00 46.88 101 ASN A O 1
ATOM 773 N N . ARG A 1 102 ? -7.137 6.862 -26.252 1.00 54.41 102 ARG A N 1
ATOM 774 C CA . ARG A 1 102 ? -5.972 7.208 -27.104 1.00 54.41 102 ARG A CA 1
ATOM 775 C C . ARG A 1 102 ? -4.938 7.985 -26.279 1.00 54.41 102 ARG A C 1
ATOM 777 O O . ARG A 1 102 ? -4.910 9.209 -26.326 1.00 54.41 102 ARG A O 1
ATOM 784 N N . CYS A 1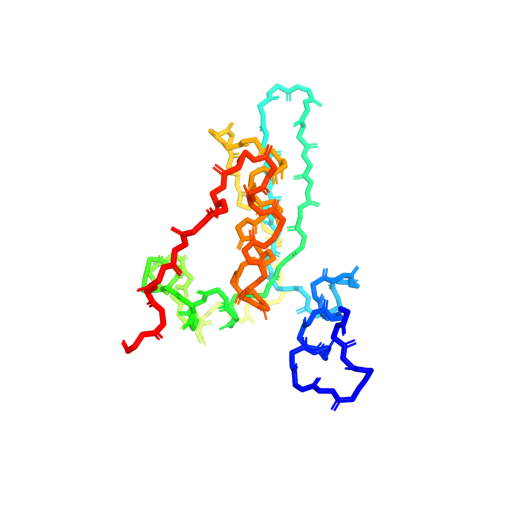 103 ? -4.002 7.290 -25.646 1.00 41.38 103 CYS A N 1
ATOM 785 C CA . CYS A 1 103 ? -2.742 7.913 -25.239 1.00 41.38 103 CYS A CA 1
ATOM 786 C C . CYS A 1 103 ? -1.596 7.272 -26.021 1.00 41.38 103 CYS A C 1
ATOM 788 O O . CYS A 1 103 ? -1.079 6.214 -25.681 1.00 41.38 103 CYS A O 1
ATOM 790 N N . ALA A 1 104 ? -1.231 7.927 -27.122 1.00 48.12 104 ALA A N 1
ATOM 791 C CA . ALA A 1 104 ? -0.053 7.644 -27.934 1.00 48.12 104 ALA A CA 1
ATOM 792 C C . ALA A 1 104 ? 1.235 8.136 -27.238 1.00 48.12 104 ALA A C 1
ATOM 794 O O . ALA A 1 104 ? 1.984 8.920 -27.812 1.00 48.12 104 ALA A O 1
ATOM 795 N N . LEU A 1 105 ? 1.470 7.712 -25.993 1.00 50.50 105 LEU A N 1
ATOM 796 C CA . LEU A 1 105 ? 2.576 8.207 -25.160 1.00 50.50 105 LEU A CA 1
ATOM 797 C C . LEU A 1 105 ? 3.480 7.108 -24.585 1.00 50.50 105 LEU A C 1
ATOM 799 O O . LEU A 1 105 ? 4.257 7.364 -23.677 1.00 50.50 105 LEU A O 1
ATOM 803 N N . CYS A 1 106 ? 3.472 5.918 -25.191 1.00 39.31 106 CYS A N 1
ATOM 804 C CA . CYS A 1 106 ? 4.652 5.053 -25.174 1.00 39.31 106 CYS A CA 1
ATOM 805 C C . CYS A 1 106 ? 5.450 5.277 -26.468 1.00 39.31 106 CYS A C 1
ATOM 807 O O . CYS A 1 106 ? 5.265 4.561 -27.456 1.00 39.31 106 CYS A O 1
ATOM 809 N N . ARG A 1 107 ? 6.314 6.294 -26.467 1.00 36.56 107 ARG A N 1
ATOM 810 C CA . ARG A 1 107 ? 7.536 6.336 -27.275 1.00 36.56 107 ARG A CA 1
ATOM 811 C C . ARG A 1 107 ? 8.696 6.720 -26.382 1.00 36.56 107 ARG A C 1
ATOM 813 O O . ARG A 1 107 ? 8.486 7.632 -25.557 1.00 36.56 107 ARG A O 1
#

Secondary structure (DSSP, 8-state):
---TTSHHHHHHHHHHH-TT--EEEEESSTT--EEEEE-HHHHHHH-HHHHHHS---TT---TTS----EEETTS-HHHHHHHHHHHHH--GGGT-SS---------

InterPro domains:
  IPR000210 BTB/POZ domain [PF00651] (13-94)
  IPR000210 BTB/POZ domain [PS50097] (21-96)
  IPR011333 SKP1/BTB/POZ domain superfamily [G3DSA:3.30.710.10] (3-105)
  IPR011333 SKP1/BTB/POZ domain superfamily [SSF54695] (7-93)

Mean predicted aligned error: 11.21 Å